Protein AF-A0A937PQH9-F1 (afdb_monomer_lite)

Radius of gyration: 12.96 Å; chains: 1; bounding box: 32×29×36 Å

Secondary structure (DSSP, 8-state):
----EEEEE----TT-SS-S-EEEEE--TT-SSEEEEEE-TTS-EEEEEEE-TT-HHHHHHHHHHHHHHHTSS---TTTHHHHHHHHHHHH-

Sequence (92 aa):
MRITSINLAGSIEKGKRLPRAFARVSRAIDSDYIEVETLAPDGALCRTHLVAPDCEEDIRCEAEQLQRILDGCAGTNTDIEEYVRVLQHFAD

Structure (mmCIF, N/CA/C/O backbone):
data_AF-A0A937PQH9-F1
#
_entry.id   AF-A0A937PQH9-F1
#
loop_
_atom_site.group_PDB
_atom_site.id
_atom_site.type_symbol
_atom_site.label_atom_id
_atom_site.label_alt_id
_atom_site.label_comp_id
_atom_site.label_asym_id
_atom_site.label_entity_id
_atom_site.label_seq_id
_atom_site.pdbx_PDB_ins_code
_atom_site.Cartn_x
_atom_site.Cartn_y
_atom_site.Cartn_z
_atom_site.occupancy
_atom_site.B_iso_or_equiv
_atom_site.auth_seq_id
_atom_site.auth_comp_id
_atom_site.auth_asym_id
_atom_site.auth_atom_id
_atom_site.pdbx_PDB_model_num
ATOM 1 N N . MET A 1 1 ? -1.845 -19.827 -9.264 1.00 67.56 1 MET A N 1
ATOM 2 C CA . MET A 1 1 ? -2.831 -18.788 -8.889 1.00 67.56 1 MET A CA 1
ATOM 3 C C . MET A 1 1 ? -2.042 -17.523 -8.593 1.00 67.56 1 MET A C 1
ATOM 5 O O . MET A 1 1 ? -1.032 -17.655 -7.919 1.00 67.56 1 MET A O 1
ATOM 9 N N . ARG A 1 2 ? -2.425 -16.358 -9.134 1.00 78.12 2 ARG A N 1
ATOM 10 C CA . ARG A 1 2 ? -1.708 -15.082 -8.942 1.00 78.12 2 ARG A CA 1
ATOM 11 C C . ARG A 1 2 ? -2.697 -14.026 -8.450 1.00 78.12 2 ARG A C 1
ATOM 13 O O . ARG A 1 2 ? -3.824 -13.991 -8.942 1.00 78.12 2 ARG A O 1
ATOM 20 N N . ILE A 1 3 ? -2.301 -13.230 -7.464 1.00 83.25 3 ILE A N 1
ATOM 21 C CA . ILE A 1 3 ? -3.114 -12.133 -6.934 1.00 83.25 3 ILE A CA 1
ATOM 22 C C . ILE A 1 3 ? -2.806 -10.895 -7.779 1.00 83.25 3 ILE A C 1
ATOM 24 O O . ILE A 1 3 ? -1.651 -10.511 -7.905 1.00 83.25 3 ILE A O 1
ATOM 28 N N . THR A 1 4 ? -3.824 -10.294 -8.395 1.00 87.44 4 THR A N 1
ATOM 29 C CA . THR A 1 4 ? -3.666 -9.103 -9.257 1.00 87.44 4 THR A CA 1
ATOM 30 C C . THR A 1 4 ? -4.085 -7.810 -8.562 1.00 87.44 4 THR A C 1
ATOM 32 O O . THR A 1 4 ? -3.756 -6.722 -9.028 1.00 87.44 4 THR A O 1
ATOM 35 N N . SER A 1 5 ? -4.819 -7.911 -7.450 1.00 91.12 5 SER A N 1
ATOM 36 C CA . SER A 1 5 ? -5.211 -6.762 -6.635 1.00 91.12 5 SER A CA 1
ATOM 37 C C . SER A 1 5 ? -5.598 -7.161 -5.214 1.00 91.12 5 SER A C 1
ATOM 39 O O . SER A 1 5 ? -6.223 -8.206 -5.024 1.00 91.12 5 SER A O 1
ATOM 41 N N . ILE A 1 6 ? -5.318 -6.289 -4.248 1.00 92.94 6 ILE A N 1
ATOM 42 C CA . ILE A 1 6 ? -5.742 -6.376 -2.847 1.00 92.94 6 ILE A CA 1
ATOM 43 C C . ILE A 1 6 ? -6.411 -5.055 -2.454 1.00 92.94 6 ILE A C 1
ATOM 45 O O . ILE A 1 6 ? -5.929 -3.980 -2.802 1.00 92.94 6 ILE A O 1
ATOM 49 N N . ASN A 1 7 ? -7.511 -5.144 -1.704 1.00 92.25 7 ASN A N 1
ATOM 50 C CA . ASN A 1 7 ? -8.148 -3.988 -1.078 1.00 92.25 7 ASN A CA 1
ATOM 51 C C . ASN A 1 7 ? -7.786 -3.951 0.410 1.00 92.25 7 ASN A C 1
ATOM 53 O O . ASN A 1 7 ? -7.925 -4.953 1.112 1.00 92.25 7 ASN A O 1
ATOM 57 N N . LEU A 1 8 ? -7.356 -2.786 0.875 1.00 89.94 8 LEU A N 1
ATOM 58 C CA . LEU A 1 8 ? -6.981 -2.478 2.246 1.00 89.94 8 LEU A CA 1
ATOM 59 C C . LEU A 1 8 ? -8.035 -1.545 2.845 1.00 89.94 8 LEU A C 1
ATOM 61 O O . LEU A 1 8 ? -8.450 -0.566 2.220 1.00 89.94 8 LEU A O 1
ATOM 65 N N . ALA A 1 9 ? -8.462 -1.845 4.065 1.00 89.19 9 ALA A N 1
ATOM 66 C CA . ALA A 1 9 ? -9.330 -0.979 4.849 1.00 89.19 9 ALA A CA 1
ATOM 67 C C . ALA A 1 9 ? -8.531 -0.440 6.030 1.00 89.19 9 ALA A C 1
ATOM 69 O O . ALA A 1 9 ? -7.902 -1.213 6.750 1.00 89.19 9 ALA A O 1
ATOM 70 N N . GLY A 1 10 ? -8.557 0.878 6.213 1.00 85.38 10 GLY A N 1
ATOM 71 C CA . GLY A 1 10 ? -7.860 1.513 7.319 1.00 85.38 10 GLY A CA 1
ATOM 72 C C . GLY A 1 10 ? -8.541 1.305 8.665 1.00 85.38 10 GLY A C 1
ATOM 73 O O . GLY A 1 10 ? -9.614 0.704 8.777 1.00 85.38 10 GLY A O 1
ATOM 74 N N . SER A 1 11 ? -7.926 1.860 9.701 1.00 83.69 11 SER A N 1
ATOM 75 C CA . SER A 1 11 ? -8.439 1.778 11.061 1.00 83.69 11 SER A CA 1
ATOM 76 C C . SER A 1 11 ? -9.836 2.405 11.191 1.00 83.69 11 SER A C 1
ATOM 78 O O . SER A 1 11 ? -10.141 3.467 10.633 1.00 83.69 11 SER A O 1
ATOM 80 N N . ILE A 1 12 ? -10.706 1.744 11.960 1.00 83.75 12 ILE A N 1
ATOM 81 C CA . ILE A 1 12 ? -12.043 2.244 12.298 1.00 83.75 12 ILE A CA 1
ATOM 82 C C . ILE A 1 12 ? -11.948 2.982 13.633 1.00 83.75 12 ILE A C 1
ATOM 84 O O . ILE A 1 12 ? -11.729 2.378 14.684 1.00 83.75 12 ILE A O 1
ATOM 88 N N . GLU A 1 13 ? -12.126 4.302 13.606 1.00 76.31 13 GLU A N 1
ATOM 89 C CA . GLU A 1 13 ? -12.131 5.106 14.829 1.00 76.31 13 GLU A CA 1
ATOM 90 C C . GLU A 1 13 ? -13.323 4.747 15.729 1.00 76.31 13 GLU A C 1
ATOM 92 O O . GLU A 1 13 ? -14.430 4.454 15.263 1.00 76.31 13 GLU A O 1
ATOM 97 N N . LYS A 1 14 ? -13.118 4.817 17.050 1.00 73.94 14 LYS A N 1
ATOM 98 C CA . LYS A 1 14 ? -14.143 4.484 18.046 1.00 73.94 14 LYS A CA 1
ATOM 99 C C . LYS A 1 14 ? -15.408 5.323 17.825 1.00 73.94 14 LYS A C 1
ATOM 101 O O . LYS A 1 14 ? -15.390 6.541 17.970 1.00 73.94 14 LYS A O 1
ATOM 106 N N . GLY A 1 15 ? -16.517 4.652 17.515 1.00 74.31 15 GLY A N 1
ATOM 107 C CA . GLY A 1 15 ? -17.815 5.288 17.264 1.00 74.31 15 GLY A CA 1
ATOM 108 C C . GLY A 1 15 ? -18.129 5.557 15.789 1.00 74.31 15 GLY A C 1
ATOM 109 O O . GLY A 1 15 ? -19.260 5.935 15.485 1.00 74.31 15 GLY A O 1
ATOM 110 N N . LYS A 1 16 ? -17.191 5.313 14.864 1.00 76.56 16 LYS A N 1
ATOM 111 C CA . LYS A 1 16 ? -17.467 5.295 13.420 1.00 76.56 16 LYS A CA 1
ATOM 112 C C . LYS A 1 16 ? -17.847 3.886 12.955 1.00 76.56 16 LYS A C 1
ATOM 114 O O . LYS A 1 16 ? -17.452 2.890 13.552 1.00 76.56 16 LYS A O 1
ATOM 119 N N . ARG A 1 17 ? -18.646 3.813 11.884 1.00 79.75 17 ARG A N 1
ATOM 120 C CA . ARG A 1 17 ? -19.018 2.555 11.201 1.00 79.75 17 ARG A CA 1
ATOM 121 C C . ARG A 1 17 ? -18.174 2.270 9.959 1.00 79.75 17 ARG A C 1
ATOM 123 O O . ARG A 1 17 ? -18.211 1.154 9.459 1.00 79.75 17 ARG A O 1
ATOM 130 N N . LEU A 1 18 ? -17.469 3.282 9.457 1.00 80.12 18 LEU A N 1
ATOM 131 C CA . LEU A 1 18 ? -16.642 3.205 8.259 1.00 80.12 18 LEU A CA 1
ATOM 132 C C . LEU A 1 18 ? -15.170 3.399 8.645 1.00 80.12 18 LEU A C 1
ATOM 134 O O . LEU A 1 18 ? -14.898 4.173 9.574 1.00 80.12 18 LEU A O 1
ATOM 138 N N . PRO A 1 19 ? -14.242 2.707 7.963 1.00 83.19 19 PRO A N 1
ATO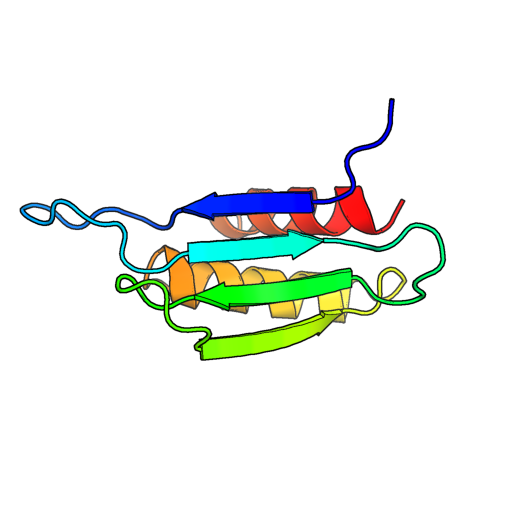M 139 C CA . PRO A 1 19 ? -12.814 2.932 8.137 1.00 83.19 19 PRO A CA 1
ATOM 140 C C . PRO A 1 19 ? -12.439 4.342 7.686 1.00 83.19 19 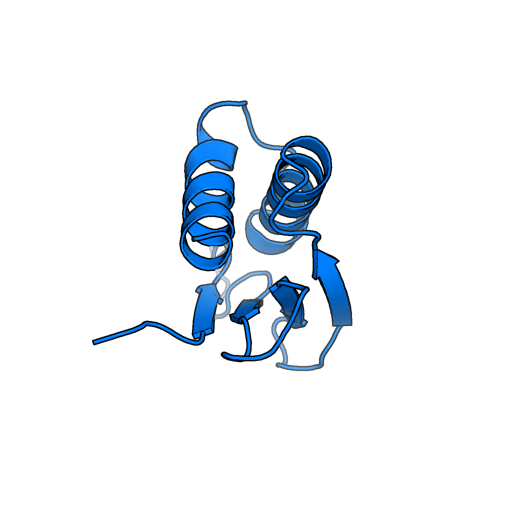PRO A C 1
ATOM 142 O O . PRO A 1 19 ? -13.178 4.991 6.945 1.00 83.19 19 PRO A O 1
ATOM 145 N N . ARG A 1 20 ? -11.294 4.833 8.161 1.00 83.75 20 ARG A N 1
ATOM 146 C CA . ARG A 1 20 ? -10.821 6.191 7.866 1.00 83.75 20 ARG A CA 1
ATOM 147 C C . ARG A 1 20 ? -10.645 6.447 6.368 1.00 83.75 20 ARG A C 1
ATOM 149 O O . ARG A 1 20 ? -11.003 7.519 5.891 1.00 83.75 20 ARG A O 1
ATOM 156 N N . ALA A 1 21 ? -10.090 5.468 5.670 1.00 88.62 21 ALA A N 1
ATOM 157 C CA . ALA A 1 21 ? -9.866 5.464 4.236 1.00 88.62 21 ALA A CA 1
ATOM 158 C C . ALA A 1 21 ? -9.774 4.011 3.753 1.00 88.62 21 ALA A C 1
ATOM 160 O O . ALA A 1 21 ? -9.659 3.077 4.557 1.00 88.62 21 ALA A O 1
ATOM 161 N N . PHE A 1 22 ? -9.803 3.839 2.440 1.00 90.31 22 PHE A N 1
ATOM 162 C CA . PHE A 1 22 ? -9.490 2.578 1.786 1.00 90.31 22 PHE A CA 1
ATOM 163 C C . PHE A 1 22 ? -8.296 2.768 0.864 1.00 90.31 22 PHE A C 1
ATOM 165 O O . PHE A 1 22 ? -8.019 3.875 0.404 1.00 90.31 22 PHE A O 1
ATOM 172 N N . ALA A 1 23 ? -7.601 1.679 0.573 1.00 92.38 23 ALA A N 1
ATOM 173 C CA . ALA A 1 23 ? -6.620 1.656 -0.491 1.00 92.38 23 ALA A CA 1
ATOM 174 C C . ALA A 1 23 ? -6.784 0.394 -1.324 1.00 92.38 23 ALA A C 1
ATOM 176 O O . ALA A 1 23 ? -7.232 -0.642 -0.833 1.00 92.38 23 ALA A O 1
ATOM 177 N N . ARG A 1 24 ? -6.411 0.472 -2.589 1.00 93.44 24 ARG A N 1
ATOM 178 C CA . ARG A 1 24 ? -6.351 -0.658 -3.494 1.00 93.44 24 ARG A CA 1
ATOM 179 C C . ARG A 1 24 ? -4.959 -0.709 -4.081 1.00 93.44 24 ARG A C 1
ATOM 181 O O . ARG A 1 24 ? -4.513 0.240 -4.708 1.00 93.44 24 ARG A O 1
ATOM 188 N N . VAL A 1 25 ? -4.295 -1.830 -3.856 1.00 93.94 25 VAL A N 1
ATOM 189 C CA . VAL A 1 25 ? -2.994 -2.127 -4.442 1.00 93.94 25 VAL A CA 1
ATOM 190 C C . VAL A 1 25 ? -3.234 -3.119 -5.563 1.00 93.94 25 VAL A C 1
ATOM 192 O O . VAL A 1 25 ? -3.887 -4.145 -5.356 1.00 93.94 25 VAL A O 1
ATOM 195 N N . SER A 1 26 ? -2.748 -2.822 -6.757 1.00 93.00 26 SER A N 1
ATOM 196 C CA . SER A 1 26 ? -2.885 -3.706 -7.907 1.00 93.00 26 SER A CA 1
ATOM 197 C C . SER A 1 26 ? -1.695 -3.600 -8.838 1.00 93.00 26 SER A C 1
ATOM 199 O O . SER A 1 26 ? -1.073 -2.554 -8.946 1.00 93.00 26 SER A O 1
ATOM 201 N N . ARG A 1 27 ? -1.396 -4.687 -9.542 1.00 90.88 27 ARG A N 1
ATOM 202 C CA . ARG A 1 27 ? -0.416 -4.687 -10.627 1.00 90.88 27 ARG A CA 1
ATOM 203 C C . ARG A 1 27 ? -0.980 -5.502 -11.776 1.00 90.88 27 ARG A C 1
ATOM 205 O O . ARG A 1 27 ? -1.316 -6.678 -11.606 1.00 90.88 27 ARG A O 1
ATOM 212 N N . ALA A 1 28 ? -1.124 -4.872 -12.939 1.00 86.50 28 ALA A N 1
ATOM 213 C CA . ALA A 1 28 ? -1.468 -5.600 -14.151 1.00 86.50 28 ALA A CA 1
ATOM 214 C C . ALA A 1 28 ? -0.299 -6.514 -14.553 1.00 86.50 28 ALA A C 1
ATOM 216 O O . ALA A 1 28 ? 0.860 -6.189 -14.314 1.00 86.50 28 ALA A O 1
ATOM 217 N N . ILE A 1 29 ? -0.603 -7.658 -15.173 1.00 81.44 29 ILE A N 1
ATOM 218 C CA . ILE A 1 29 ? 0.392 -8.698 -15.507 1.00 81.44 29 ILE A CA 1
ATOM 219 C C . ILE A 1 29 ? 1.514 -8.164 -16.418 1.00 81.44 29 ILE A C 1
ATOM 221 O O . ILE A 1 29 ? 2.624 -8.679 -16.369 1.00 81.44 29 ILE A O 1
ATOM 225 N N . ASP A 1 30 ? 1.219 -7.132 -17.208 1.00 83.81 30 ASP A N 1
ATOM 226 C CA . ASP A 1 30 ? 2.132 -6.497 -18.166 1.00 83.81 30 ASP A CA 1
ATOM 227 C C . ASP A 1 30 ? 2.595 -5.098 -17.701 1.00 83.81 30 ASP A C 1
ATOM 229 O O . ASP A 1 30 ? 3.121 -4.328 -18.492 1.00 83.81 30 ASP A O 1
ATOM 233 N N . SER A 1 31 ? 2.343 -4.724 -16.437 1.00 85.44 31 SER A N 1
ATOM 234 C CA . SER A 1 31 ? 2.698 -3.396 -15.917 1.00 85.44 31 SER A CA 1
ATOM 235 C C . SER A 1 31 ? 4.066 -3.389 -15.242 1.00 85.44 31 SER A C 1
ATOM 237 O O . SER A 1 31 ? 4.342 -4.179 -14.328 1.00 85.44 31 SER A O 1
ATOM 239 N N . ASP A 1 32 ? 4.874 -2.404 -15.625 1.00 88.38 32 ASP A N 1
ATOM 240 C CA . ASP A 1 32 ? 6.133 -2.049 -14.968 1.00 88.38 32 ASP A CA 1
ATOM 241 C C . ASP A 1 32 ? 5.925 -1.372 -13.604 1.00 88.38 32 ASP A C 1
ATOM 243 O O . ASP A 1 32 ? 6.877 -1.219 -12.848 1.00 88.38 32 ASP A O 1
ATOM 247 N N . TYR A 1 33 ? 4.691 -0.983 -13.265 1.00 91.88 33 TYR A N 1
ATOM 248 C CA . TYR A 1 33 ? 4.368 -0.263 -12.032 1.00 91.88 33 TYR A CA 1
ATOM 249 C C . TYR A 1 33 ? 3.291 -0.965 -11.210 1.00 91.88 33 TYR A C 1
ATOM 251 O O . TYR A 1 33 ? 2.348 -1.556 -11.751 1.00 91.88 33 TYR A O 1
ATOM 259 N N . ILE A 1 34 ? 3.412 -0.842 -9.890 1.00 92.69 34 ILE A N 1
ATOM 260 C CA . ILE A 1 34 ? 2.354 -1.168 -8.936 1.00 92.69 34 ILE A CA 1
ATOM 261 C C . ILE A 1 34 ? 1.465 0.070 -8.803 1.00 92.69 34 ILE A C 1
ATOM 263 O O . ILE A 1 34 ? 1.934 1.160 -8.484 1.00 92.69 34 ILE A O 1
ATOM 267 N N . GLU A 1 35 ? 0.175 -0.096 -9.046 1.00 94.44 35 GLU A N 1
ATOM 268 C CA . GLU A 1 35 ? -0.830 0.946 -8.887 1.00 94.44 35 GLU A CA 1
ATOM 269 C C . GLU A 1 35 ? -1.400 0.905 -7.471 1.00 94.44 35 GLU A C 1
ATOM 271 O O . GLU A 1 35 ? -1.943 -0.112 -7.028 1.00 94.44 35 GLU A O 1
ATOM 276 N N . VAL A 1 36 ? -1.291 2.030 -6.770 1.00 94.12 36 VAL A N 1
ATOM 277 C CA . VAL A 1 36 ? -1.834 2.231 -5.430 1.00 94.12 36 VAL A CA 1
ATOM 278 C C . VAL A 1 36 ? -2.887 3.330 -5.491 1.00 94.12 36 VAL A C 1
ATOM 280 O O . VAL A 1 36 ? -2.591 4.513 -5.641 1.00 94.12 36 VAL A O 1
ATOM 283 N N . GLU A 1 37 ? -4.149 2.937 -5.399 1.00 94.31 37 GLU A N 1
ATOM 284 C CA . GLU A 1 37 ? -5.291 3.843 -5.370 1.00 94.31 37 GLU A CA 1
ATOM 285 C C . GLU A 1 37 ? -5.725 4.060 -3.923 1.00 94.31 37 GLU A C 1
ATOM 287 O O . GLU A 1 37 ? -5.972 3.109 -3.190 1.00 94.31 37 GLU A O 1
ATOM 292 N N . THR A 1 38 ? -5.872 5.307 -3.500 1.00 91.69 38 THR A N 1
ATOM 293 C CA . THR A 1 38 ? -6.420 5.662 -2.188 1.00 91.69 38 THR A CA 1
ATOM 294 C C . THR A 1 38 ? -7.829 6.194 -2.372 1.00 91.69 38 THR A C 1
ATOM 296 O O . THR A 1 38 ? -8.077 7.051 -3.224 1.00 91.69 38 THR A O 1
ATOM 299 N N . LEU A 1 39 ? -8.766 5.680 -1.582 1.00 90.62 39 LEU A N 1
ATOM 300 C CA . LEU A 1 39 ? -10.165 6.074 -1.623 1.00 90.62 39 LEU A CA 1
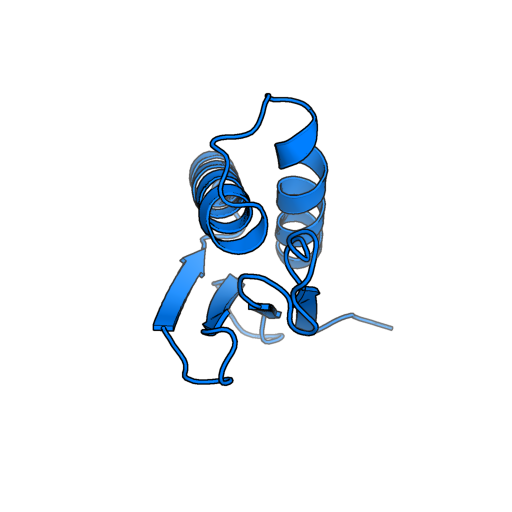ATOM 301 C C . LEU A 1 39 ? -10.584 6.695 -0.294 1.00 90.62 39 LEU A C 1
ATOM 303 O O . LEU A 1 39 ? -10.238 6.221 0.794 1.00 90.62 39 LEU A O 1
ATOM 307 N N . ALA A 1 40 ? -11.381 7.750 -0.405 1.00 85.94 40 ALA A N 1
ATOM 308 C CA . ALA A 1 40 ? -12.091 8.359 0.698 1.00 85.94 40 ALA A CA 1
ATOM 309 C C . ALA A 1 40 ? -13.053 7.344 1.344 1.00 85.94 40 ALA A C 1
ATOM 311 O O . ALA A 1 40 ? -13.471 6.374 0.704 1.00 85.94 40 ALA A O 1
ATOM 312 N N . PRO A 1 41 ? -13.472 7.565 2.600 1.00 81.25 41 PRO A N 1
ATOM 313 C CA . PRO A 1 41 ? -14.443 6.697 3.263 1.00 81.25 41 PRO A CA 1
ATOM 314 C C . PRO A 1 41 ? -15.815 6.666 2.569 1.00 81.25 41 PRO A C 1
ATOM 316 O O . PRO A 1 41 ? -16.572 5.720 2.772 1.00 81.25 41 PRO A O 1
ATOM 319 N N . ASP A 1 42 ? -16.144 7.673 1.752 1.00 81.62 42 ASP A N 1
ATOM 320 C CA . ASP A 1 42 ? -17.337 7.693 0.893 1.00 81.62 42 ASP A CA 1
ATOM 321 C C . ASP A 1 42 ? -17.162 6.931 -0.437 1.00 81.62 42 ASP A C 1
ATOM 323 O O . ASP A 1 42 ? -18.125 6.771 -1.185 1.00 81.62 42 ASP A O 1
ATOM 327 N N . GLY A 1 43 ? -15.960 6.417 -0.712 1.00 76.06 43 GLY A N 1
ATOM 328 C CA . GLY A 1 43 ? -15.627 5.674 -1.924 1.00 76.06 43 GLY A CA 1
ATOM 329 C C . GLY A 1 43 ? -15.114 6.536 -3.080 1.00 76.06 43 GLY A C 1
ATOM 330 O O . GLY A 1 43 ? -14.746 5.977 -4.112 1.00 76.06 43 GLY A O 1
ATOM 331 N N . ALA A 1 44 ? -15.047 7.865 -2.940 1.00 83.50 44 ALA A N 1
ATOM 332 C CA . ALA A 1 44 ? -14.402 8.710 -3.940 1.00 83.50 44 ALA A CA 1
ATOM 333 C C . ALA A 1 44 ? -12.899 8.416 -4.035 1.00 83.50 44 ALA A C 1
ATOM 335 O O . ALA A 1 44 ? -12.194 8.358 -3.027 1.00 83.50 44 ALA A O 1
ATOM 336 N N . LEU A 1 45 ? -12.397 8.274 -5.262 1.00 85.56 45 LEU A N 1
ATOM 337 C CA . LEU A 1 45 ? -10.966 8.167 -5.522 1.00 85.56 45 LEU A CA 1
ATOM 338 C C . LEU A 1 45 ? -10.282 9.470 -5.090 1.00 85.56 45 LEU A C 1
ATOM 340 O O . LEU A 1 45 ? -10.566 10.538 -5.633 1.00 85.56 45 LEU A O 1
ATOM 344 N N . CYS A 1 46 ? -9.383 9.383 -4.113 1.00 82.44 46 CYS A N 1
ATOM 345 C CA . CYS A 1 46 ? -8.589 10.522 -3.671 1.00 82.44 46 CYS A CA 1
ATOM 346 C C . CYS A 1 46 ? -7.366 10.703 -4.560 1.00 82.44 46 CYS A C 1
ATOM 348 O O . CYS A 1 46 ? -7.106 11.804 -5.048 1.00 82.44 46 CYS A O 1
ATOM 350 N N . ARG A 1 47 ? -6.581 9.635 -4.726 1.00 87.62 47 ARG A N 1
ATOM 351 C CA . ARG A 1 47 ? -5.290 9.714 -5.405 1.00 87.62 47 ARG A CA 1
ATOM 352 C C . ARG A 1 47 ? -4.841 8.347 -5.891 1.00 87.62 47 ARG A C 1
ATOM 354 O O . ARG A 1 47 ? -4.999 7.368 -5.168 1.00 87.62 47 ARG A O 1
ATOM 361 N N . THR A 1 48 ? -4.221 8.324 -7.062 1.00 91.62 48 THR A N 1
ATOM 362 C CA . THR A 1 48 ? -3.517 7.157 -7.597 1.00 91.62 48 THR A CA 1
ATOM 363 C C . THR A 1 48 ? -2.023 7.439 -7.590 1.00 91.62 48 THR A C 1
ATOM 365 O O . THR A 1 48 ? -1.589 8.529 -7.973 1.00 91.62 48 THR A O 1
ATOM 368 N N . HIS A 1 49 ? -1.255 6.463 -7.130 1.00 91.31 49 HIS A N 1
ATOM 369 C CA . HIS A 1 49 ? 0.195 6.463 -7.080 1.00 91.31 49 HIS A CA 1
ATOM 370 C C . HIS A 1 49 ? 0.727 5.294 -7.898 1.00 91.31 49 HIS A C 1
ATOM 372 O O . HIS A 1 49 ? 0.151 4.207 -7.891 1.00 91.31 49 HIS A O 1
ATOM 378 N N . LEU A 1 50 ? 1.818 5.541 -8.614 1.00 92.75 50 LEU A N 1
ATOM 379 C CA . LEU A 1 50 ? 2.549 4.519 -9.349 1.00 92.75 5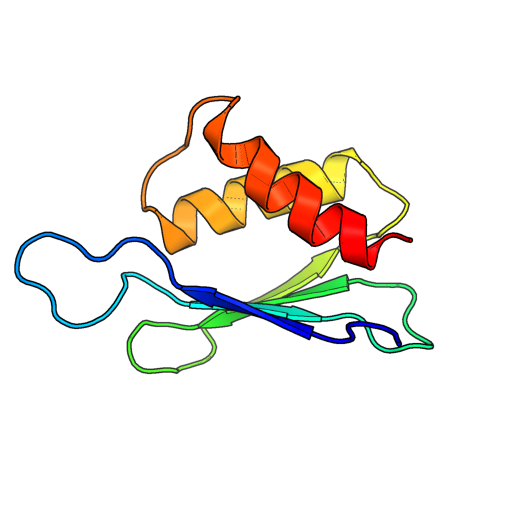0 LEU A CA 1
ATOM 380 C C . LEU A 1 50 ? 3.844 4.266 -8.596 1.00 92.75 50 LEU A C 1
ATOM 382 O O . LEU A 1 50 ? 4.621 5.201 -8.416 1.00 92.75 50 LEU A O 1
ATOM 386 N N . VAL A 1 51 ? 4.041 3.025 -8.170 1.00 92.81 51 VAL A N 1
ATOM 387 C CA . VAL A 1 51 ? 5.222 2.596 -7.425 1.00 92.81 51 VAL A CA 1
ATOM 388 C C . VAL A 1 51 ? 6.094 1.734 -8.322 1.00 92.81 51 VAL A C 1
ATOM 390 O O . VAL A 1 51 ? 5.600 0.814 -8.982 1.00 92.81 51 VAL A O 1
ATOM 393 N N . ALA A 1 52 ? 7.390 2.023 -8.344 1.00 92.56 52 ALA A N 1
ATOM 394 C CA . ALA A 1 52 ? 8.377 1.209 -9.036 1.00 92.56 52 ALA A CA 1
ATOM 395 C C . ALA A 1 52 ? 8.670 -0.072 -8.223 1.00 92.56 52 ALA A C 1
ATOM 397 O O . ALA A 1 52 ? 9.174 0.026 -7.102 1.00 92.56 52 ALA A O 1
ATOM 398 N N . PRO A 1 53 ? 8.400 -1.276 -8.764 1.00 89.75 53 PRO A N 1
ATOM 399 C CA . PRO A 1 53 ? 8.583 -2.536 -8.040 1.00 89.75 53 PRO A CA 1
ATOM 400 C C . PRO A 1 53 ? 10.058 -2.828 -7.726 1.00 89.75 53 PRO A C 1
ATOM 402 O O . PRO A 1 53 ? 10.358 -3.470 -6.725 1.00 89.75 53 PRO A O 1
ATOM 405 N N . ASP A 1 54 ? 10.983 -2.318 -8.541 1.00 90.19 54 ASP A N 1
ATOM 406 C CA . ASP A 1 54 ? 12.428 -2.512 -8.371 1.00 90.19 54 ASP A CA 1
ATOM 407 C C . ASP A 1 54 ? 13.087 -1.478 -7.436 1.00 90.19 54 ASP A C 1
ATOM 409 O O . ASP A 1 54 ? 14.302 -1.505 -7.236 1.00 90.19 54 ASP A O 1
ATOM 413 N N . CYS A 1 55 ? 12.317 -0.538 -6.873 1.00 91.62 55 CYS A N 1
ATOM 414 C CA . CYS A 1 55 ? 12.836 0.515 -6.004 1.00 91.62 55 CYS A CA 1
ATOM 415 C C . CYS A 1 55 ? 12.347 0.328 -4.561 1.00 91.62 55 CYS A C 1
ATOM 417 O O . CYS A 1 55 ? 11.242 0.734 -4.203 1.00 91.62 55 CYS A O 1
ATOM 419 N N . GLU A 1 56 ? 13.196 -0.244 -3.700 1.00 89.31 56 GLU A N 1
ATOM 420 C CA . GLU A 1 56 ? 12.872 -0.438 -2.275 1.00 89.31 56 GLU A CA 1
ATOM 421 C C . GLU A 1 56 ? 12.522 0.870 -1.551 1.00 89.31 56 GLU A C 1
ATOM 423 O O . GLU A 1 56 ? 11.666 0.871 -0.666 1.00 89.31 56 GLU A O 1
ATOM 428 N N . GLU A 1 57 ? 13.161 1.984 -1.916 1.00 90.00 57 GLU A N 1
ATOM 429 C CA . GLU A 1 57 ? 12.861 3.295 -1.330 1.00 90.00 57 GLU A CA 1
ATOM 430 C C . GLU A 1 57 ? 11.454 3.772 -1.710 1.00 90.00 57 GLU A C 1
ATOM 432 O O . GLU A 1 57 ? 10.726 4.277 -0.857 1.00 90.00 57 GLU A O 1
ATOM 437 N N . ASP A 1 58 ? 11.042 3.543 -2.957 1.00 91.00 58 ASP A N 1
ATOM 438 C CA . ASP A 1 58 ? 9.722 3.923 -3.464 1.00 91.00 58 ASP A CA 1
ATOM 439 C C . ASP A 1 58 ? 8.618 3.082 -2.807 1.00 91.00 58 ASP A C 1
ATOM 441 O O . ASP A 1 58 ? 7.622 3.616 -2.318 1.00 91.00 58 ASP A O 1
ATOM 445 N N . ILE A 1 59 ? 8.858 1.773 -2.664 1.00 92.06 59 ILE A N 1
ATOM 446 C CA . ILE A 1 59 ? 7.989 0.858 -1.913 1.00 92.06 59 ILE A CA 1
ATOM 447 C C . ILE A 1 59 ? 7.844 1.310 -0.458 1.00 92.06 59 ILE A C 1
ATOM 449 O O . ILE A 1 59 ? 6.736 1.329 0.083 1.00 92.06 59 ILE A O 1
ATOM 453 N N . ARG A 1 60 ? 8.953 1.670 0.198 1.00 90.38 60 ARG A N 1
ATOM 454 C CA . ARG A 1 60 ? 8.928 2.102 1.600 1.00 90.38 60 ARG A CA 1
ATOM 455 C C . ARG A 1 60 ? 8.189 3.427 1.761 1.00 90.38 60 ARG A C 1
ATOM 457 O O . ARG A 1 60 ? 7.350 3.538 2.650 1.00 90.38 60 ARG A O 1
ATOM 464 N N . CYS A 1 61 ? 8.453 4.387 0.881 1.00 90.19 61 CYS A N 1
ATOM 465 C CA . CYS A 1 61 ? 7.793 5.687 0.884 1.00 90.19 61 CYS A CA 1
ATOM 466 C C . CYS A 1 61 ? 6.277 5.542 0.678 1.00 90.19 61 CYS A C 1
ATOM 468 O O . CYS A 1 61 ? 5.489 6.145 1.409 1.00 90.19 61 CYS A O 1
ATOM 470 N N . GLU A 1 62 ? 5.845 4.691 -0.257 1.00 92.38 62 GLU A N 1
ATOM 471 C CA . GLU A 1 62 ? 4.416 4.451 -0.463 1.00 92.38 62 GLU A CA 1
ATOM 472 C C . GLU A 1 62 ? 3.785 3.706 0.726 1.00 92.38 62 GLU A C 1
ATOM 474 O O . GLU A 1 62 ? 2.670 4.029 1.136 1.00 92.38 62 GLU A O 1
ATOM 479 N N . ALA A 1 63 ? 4.503 2.771 1.355 1.00 91.44 63 ALA A N 1
ATOM 480 C CA . ALA A 1 63 ? 4.042 2.113 2.576 1.00 91.44 63 ALA A CA 1
ATOM 481 C C . ALA A 1 63 ? 3.829 3.107 3.738 1.00 91.44 63 ALA A C 1
ATOM 483 O O . ALA A 1 63 ? 2.813 3.025 4.434 1.00 91.44 63 ALA A O 1
ATOM 484 N N . GLU A 1 64 ? 4.733 4.078 3.926 1.00 90.00 64 GLU A N 1
ATOM 485 C CA . GLU A 1 64 ? 4.573 5.162 4.913 1.00 90.00 64 GLU A CA 1
ATOM 486 C C . GLU A 1 64 ? 3.314 5.994 4.635 1.00 90.00 64 GLU A C 1
ATOM 488 O O . GLU A 1 64 ? 2.569 6.356 5.554 1.00 90.00 64 GLU A O 1
ATOM 493 N N . GLN A 1 65 ? 3.049 6.288 3.361 1.00 88.94 65 GLN A N 1
ATOM 494 C CA . GLN A 1 65 ? 1.873 7.055 2.957 1.00 88.94 65 GLN A CA 1
ATOM 495 C C . GLN A 1 65 ? 0.580 6.275 3.179 1.00 88.94 65 GLN A C 1
ATOM 497 O O . GLN A 1 65 ? -0.376 6.828 3.729 1.00 88.94 65 GLN A O 1
ATOM 502 N N . LEU A 1 66 ? 0.554 4.993 2.808 1.00 89.38 66 LEU A N 1
ATOM 503 C CA . LEU A 1 66 ? -0.590 4.112 3.026 1.00 89.38 66 LEU A CA 1
ATOM 504 C C . LEU A 1 66 ? -0.961 4.053 4.501 1.00 89.38 66 LEU A C 1
ATOM 506 O O . LEU A 1 66 ? -2.114 4.299 4.850 1.00 89.38 66 LEU A O 1
ATOM 510 N N . GLN A 1 67 ? 0.017 3.832 5.372 1.00 88.44 67 GLN A N 1
ATOM 511 C CA . GLN A 1 67 ? -0.200 3.842 6.811 1.00 88.44 67 GLN A CA 1
ATOM 512 C C . GLN A 1 67 ? -0.755 5.183 7.302 1.00 88.44 67 GLN A C 1
ATOM 514 O O . GLN A 1 67 ? -1.745 5.234 8.033 1.00 88.44 67 GLN A O 1
ATOM 519 N N . ARG A 1 68 ? -0.168 6.300 6.865 1.00 87.31 68 ARG A N 1
ATOM 520 C CA . ARG A 1 68 ? -0.634 7.630 7.269 1.00 87.31 68 ARG A CA 1
ATOM 521 C C . ARG A 1 68 ? -2.078 7.897 6.845 1.00 87.31 68 ARG A C 1
ATOM 523 O O . ARG A 1 68 ? -2.821 8.559 7.574 1.00 87.31 68 ARG A O 1
ATOM 530 N N . ILE A 1 69 ? -2.477 7.411 5.674 1.00 87.75 69 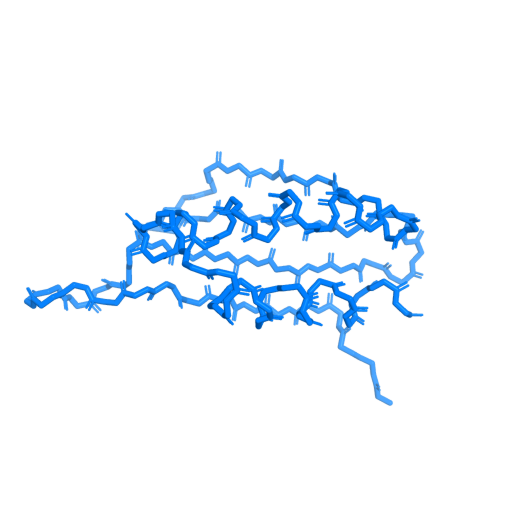ILE A N 1
ATOM 531 C CA . ILE A 1 69 ? -3.823 7.597 5.124 1.00 87.75 69 ILE A CA 1
ATOM 532 C C . ILE A 1 69 ? -4.828 6.676 5.828 1.00 87.75 69 ILE A C 1
ATOM 534 O O . ILE A 1 69 ? -5.889 7.139 6.256 1.00 87.75 69 ILE A O 1
ATOM 538 N N . LEU A 1 70 ? -4.480 5.399 5.978 1.00 86.75 70 LEU A N 1
ATOM 539 C CA . LEU A 1 70 ? -5.357 4.344 6.481 1.00 86.75 70 LEU A CA 1
ATOM 540 C C . LEU A 1 70 ? -5.471 4.349 8.009 1.00 86.75 70 LEU A C 1
ATOM 542 O O . LEU A 1 70 ? -6.579 4.273 8.540 1.00 86.75 70 LEU A O 1
ATOM 546 N N . ASP A 1 71 ? -4.356 4.498 8.717 1.00 83.38 71 ASP A N 1
ATOM 547 C CA . ASP A 1 71 ? -4.309 4.464 10.182 1.00 83.38 71 ASP A CA 1
ATOM 548 C C . ASP A 1 71 ? -4.319 5.860 10.808 1.00 83.38 71 ASP A C 1
ATOM 550 O O . ASP A 1 71 ? -4.667 6.027 11.977 1.00 83.38 71 ASP A O 1
ATOM 554 N N . GLY A 1 72 ? -4.004 6.900 10.031 1.00 78.31 72 GLY A N 1
ATOM 555 C CA . GLY A 1 72 ? -4.000 8.277 10.526 1.00 78.31 72 GLY A CA 1
ATOM 556 C C . GLY A 1 72 ? -2.822 8.606 11.446 1.00 78.31 72 GLY A C 1
ATOM 557 O O . GLY A 1 72 ? -2.795 9.700 12.013 1.00 78.31 72 GLY A O 1
ATOM 558 N N . CYS A 1 73 ? -1.853 7.701 11.589 1.00 74.56 73 CYS A N 1
ATOM 559 C CA . CYS A 1 73 ? -0.614 7.902 12.331 1.00 74.56 73 CYS A CA 1
ATOM 560 C C . CYS A 1 73 ? 0.600 7.834 11.392 1.00 74.56 73 CYS A C 1
ATOM 562 O O . CYS A 1 73 ? 0.587 7.131 10.386 1.00 74.56 73 CYS A O 1
ATOM 564 N N . ALA A 1 74 ? 1.661 8.577 11.718 1.00 64.44 74 ALA A N 1
ATOM 565 C CA . ALA A 1 74 ? 2.991 8.226 11.232 1.00 64.44 74 ALA A CA 1
ATOM 566 C C . ALA A 1 74 ? 3.416 7.025 12.079 1.00 64.44 74 ALA A C 1
ATOM 568 O O . ALA A 1 74 ? 3.638 7.189 13.281 1.00 64.44 74 ALA A O 1
ATOM 569 N N . GLY A 1 75 ? 3.352 5.817 11.525 1.00 56.75 75 GLY A N 1
ATOM 570 C CA . GLY A 1 75 ? 3.552 4.625 12.334 1.00 56.75 75 GLY A CA 1
ATOM 571 C C . GLY A 1 75 ? 4.988 4.472 12.800 1.00 56.75 75 GLY A C 1
ATOM 572 O O . GLY A 1 75 ? 5.911 5.170 12.376 1.00 56.75 75 GLY A O 1
ATOM 573 N N . THR A 1 76 ? 5.166 3.536 13.721 1.00 55.34 76 THR A N 1
ATOM 574 C CA . THR A 1 76 ? 6.486 3.053 14.104 1.00 55.34 76 THR A CA 1
ATOM 575 C C . THR A 1 76 ? 6.984 2.028 13.083 1.00 55.34 76 THR A C 1
ATOM 577 O O . THR A 1 76 ? 6.182 1.396 12.401 1.00 55.34 76 THR A O 1
ATOM 580 N N . ASN A 1 77 ? 8.308 1.854 12.969 1.00 56.94 77 ASN A N 1
ATOM 581 C CA . ASN A 1 77 ? 8.960 0.984 11.970 1.00 56.94 77 ASN A CA 1
ATOM 582 C C . ASN A 1 77 ? 8.393 -0.448 11.866 1.00 56.94 77 ASN A C 1
ATOM 584 O O . ASN A 1 77 ? 8.624 -1.096 10.856 1.00 56.94 77 ASN A O 1
ATOM 588 N N . THR A 1 78 ? 7.675 -0.937 12.877 1.00 61.31 78 THR A N 1
ATOM 589 C CA . THR A 1 78 ? 7.062 -2.271 12.902 1.00 61.31 78 THR A CA 1
ATOM 590 C C . THR A 1 78 ? 5.702 -2.320 12.196 1.00 61.31 78 THR A C 1
ATOM 592 O O . THR A 1 78 ? 5.360 -3.318 11.573 1.00 61.31 78 THR A O 1
ATOM 595 N N . ASP A 1 79 ? 4.915 -1.245 12.267 1.00 70.12 79 ASP A N 1
ATOM 596 C CA . ASP A 1 79 ? 3.554 -1.191 11.716 1.00 70.12 79 ASP A CA 1
ATOM 597 C C . ASP A 1 79 ? 3.561 -0.988 10.192 1.00 70.12 79 ASP A C 1
ATOM 599 O O . ASP A 1 79 ? 2.631 -1.373 9.489 1.00 70.12 79 ASP A O 1
ATOM 603 N N . ILE A 1 80 ? 4.632 -0.384 9.669 1.00 85.62 80 ILE A N 1
ATOM 604 C CA . ILE A 1 80 ? 4.841 -0.199 8.230 1.00 85.62 80 ILE A CA 1
ATOM 605 C C . ILE A 1 80 ? 5.211 -1.511 7.516 1.00 85.62 80 ILE A C 1
ATOM 607 O O . ILE A 1 80 ? 4.934 -1.656 6.325 1.00 85.62 80 ILE A O 1
ATOM 611 N N . GLU A 1 81 ? 5.801 -2.487 8.218 1.00 85.44 81 GLU A N 1
ATOM 612 C CA . GLU A 1 81 ? 6.288 -3.728 7.595 1.00 85.44 81 GLU A CA 1
ATOM 613 C C . GLU A 1 81 ? 5.177 -4.509 6.888 1.00 85.44 81 GLU A C 1
ATOM 615 O O . GLU A 1 81 ? 5.419 -5.104 5.841 1.00 85.44 81 GLU A O 1
ATOM 620 N N . GLU A 1 82 ? 3.951 -4.477 7.411 1.00 86.94 82 GLU A N 1
ATOM 621 C CA . GLU A 1 82 ? 2.810 -5.142 6.779 1.00 86.94 82 GLU A CA 1
ATOM 622 C C . GLU A 1 82 ? 2.454 -4.490 5.434 1.00 86.94 82 GLU A C 1
ATOM 624 O O . GLU A 1 82 ? 2.236 -5.192 4.447 1.00 86.94 82 GLU A O 1
ATOM 629 N N . TYR A 1 83 ? 2.488 -3.157 5.347 1.00 89.31 83 TYR A N 1
ATOM 630 C CA . TYR A 1 83 ? 2.279 -2.436 4.087 1.00 89.31 83 TYR A CA 1
ATOM 631 C C .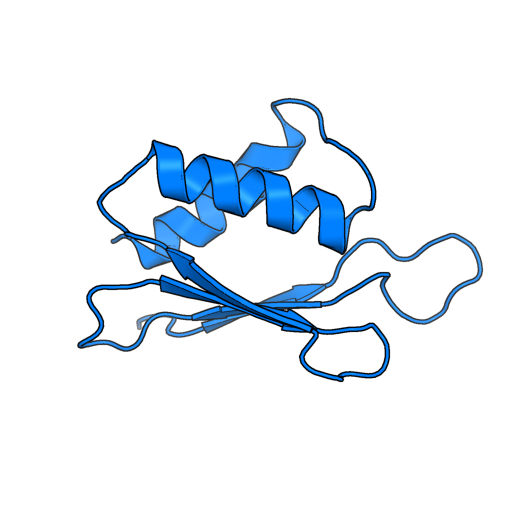 TYR A 1 83 ? 3.415 -2.684 3.090 1.00 89.31 83 TYR A C 1
ATOM 633 O O . TYR A 1 83 ? 3.155 -2.906 1.906 1.00 89.31 83 TYR A O 1
ATOM 641 N N . VAL A 1 84 ? 4.664 -2.729 3.565 1.00 91.19 84 VAL A N 1
ATOM 642 C CA . VAL A 1 84 ? 5.827 -3.083 2.735 1.00 91.19 84 VAL A CA 1
ATOM 643 C C . VAL A 1 84 ? 5.677 -4.493 2.173 1.00 91.19 84 VAL A C 1
ATOM 645 O O . VAL A 1 84 ? 5.858 -4.681 0.975 1.00 91.19 84 VAL A O 1
ATOM 648 N N . ARG A 1 85 ? 5.279 -5.476 2.989 1.00 90.06 85 ARG A N 1
ATOM 649 C CA . ARG A 1 85 ? 5.048 -6.859 2.538 1.00 90.06 85 ARG A CA 1
ATOM 650 C C . ARG A 1 85 ? 3.953 -6.950 1.482 1.00 90.06 85 ARG A C 1
ATOM 652 O O . ARG A 1 85 ? 4.097 -7.709 0.527 1.00 90.06 85 ARG A O 1
ATOM 659 N N . VAL A 1 86 ? 2.872 -6.180 1.635 1.00 90.69 86 VAL A N 1
ATOM 660 C CA . VAL A 1 86 ? 1.804 -6.114 0.626 1.00 90.69 86 VAL A CA 1
ATOM 661 C C . VAL A 1 86 ? 2.352 -5.578 -0.692 1.00 90.69 86 VAL A C 1
ATOM 663 O O . VAL A 1 86 ? 2.118 -6.196 -1.723 1.00 90.69 86 VAL A O 1
ATOM 666 N N . LEU A 1 87 ? 3.103 -4.476 -0.681 1.00 90.75 87 LEU A N 1
ATOM 667 C CA . LEU A 1 87 ? 3.682 -3.906 -1.902 1.00 90.75 87 LEU A CA 1
ATOM 668 C C . LEU A 1 87 ? 4.738 -4.831 -2.526 1.00 90.75 87 LEU A C 1
ATOM 670 O O . LEU A 1 87 ? 4.724 -5.045 -3.734 1.00 90.75 87 LEU A O 1
ATOM 674 N N . GLN A 1 88 ? 5.584 -5.461 -1.708 1.00 90.94 88 GLN A N 1
ATOM 675 C CA . GLN A 1 88 ? 6.571 -6.450 -2.151 1.00 90.94 88 GLN A CA 1
ATOM 676 C C . GLN A 1 88 ? 5.922 -7.674 -2.802 1.00 90.94 88 GLN A C 1
ATOM 678 O O . GLN A 1 88 ? 6.463 -8.201 -3.767 1.00 90.94 88 GLN A O 1
ATOM 683 N N . HIS A 1 89 ? 4.739 -8.096 -2.345 1.00 89.88 89 HIS A N 1
ATOM 684 C CA . HIS A 1 89 ? 3.994 -9.170 -3.004 1.00 89.88 89 HIS A CA 1
ATOM 685 C C . HIS A 1 89 ? 3.655 -8.847 -4.467 1.00 89.88 89 HIS A C 1
ATOM 687 O O . HIS A 1 89 ? 3.550 -9.757 -5.283 1.00 89.88 89 HIS A O 1
ATOM 693 N N . PHE A 1 90 ? 3.480 -7.566 -4.799 1.00 88.12 90 PHE A N 1
ATOM 694 C CA . PHE A 1 90 ? 3.259 -7.122 -6.173 1.00 88.12 90 PHE A CA 1
ATOM 695 C C . PHE A 1 90 ? 4.553 -6.759 -6.902 1.00 88.12 90 PHE A C 1
ATOM 697 O O . PHE A 1 90 ? 4.495 -6.528 -8.105 1.00 88.12 90 PHE A O 1
ATOM 704 N N . ALA A 1 91 ? 5.699 -6.705 -6.223 1.00 85.12 91 ALA A N 1
ATOM 705 C CA . ALA A 1 91 ? 6.991 -6.481 -6.862 1.00 85.12 91 ALA A CA 1
ATOM 706 C C . ALA A 1 91 ? 7.547 -7.756 -7.533 1.00 85.12 91 ALA A C 1
ATOM 708 O O . ALA A 1 91 ? 8.216 -7.638 -8.559 1.00 85.12 91 ALA A O 1
ATOM 709 N N . ASP A 1 92 ? 7.189 -8.940 -7.016 1.00 72.44 92 ASP A N 1
ATOM 710 C CA . ASP A 1 92 ? 7.567 -10.287 -7.505 1.00 72.44 92 ASP A CA 1
ATOM 711 C C . ASP A 1 92 ? 6.712 -10.802 -8.700 1.00 72.44 92 ASP A C 1
ATOM 713 O O . ASP A 1 92 ? 7.283 -11.329 -9.683 1.00 72.44 92 ASP A O 1
#

Foldseek 3Di:
DADFKDKAAADDPPPHPFFQWIWMWGDDPPDQWIWIWIAGSVGHTDDIDTAGLPDLVSLLVVLQVCCCRRHVDSDDPVVSVVSSVVSNSNSD

pLDDT: mean 85.33, std 8.63, range [55.34, 94.44]